Protein AF-A0A1T4RGY2-F1 (afdb_monomer)

Radius of gyration: 23.4 Å; Cα contacts (8 Å, |Δi|>4): 100; chains: 1; bounding box: 63×34×67 Å

Sequence (170 aa):
MIHDFEYGVDSRYKNKKERESDSVALMQARLERMKAIPREQIIRAKLLQLKLKMEAYLKEPVYDNNNHFTDFLEMYIDAIYPQRSKFAEDINVTPVFLSQIINNHREPKEEFILKLMIHSEKMFKNVCEFHKKTWYQVYYQEKISDTMSSQEQWRPGIEKQVKISELSEM

Nearest PDB structures (foldseek):
  3u9m-assembly1_A  TM=2.391E-01  e=2.900E+00  Homo sapiens

Secondary structure (DSSP, 8-state):
-------S--TT-S-HHHHHHHHHHHHHHHHHHHHTS-HHHHHHHHHHHHHHHHHHHHHS---SSS-HHHHHHHHHHHHH-SSHHHHHHHTT--HHHHHHHHTTSSPPPHHHHHHHHHHHHHHHTTT----TTHHHHHHHHHHHHHHHHTHHHHHHHHHTT---STTTT-

Structure (mmCIF, N/CA/C/O backbone):
data_AF-A0A1T4RGY2-F1
#
_entry.id   AF-A0A1T4RGY2-F1
#
loop_
_atom_site.group_PDB
_atom_site.id
_atom_site.type_symbol
_atom_site.label_atom_id
_atom_site.label_alt_id
_atom_site.label_comp_id
_atom_site.label_asym_id
_atom_site.label_entity_id
_atom_site.label_seq_id
_atom_site.pdbx_PDB_ins_code
_atom_site.Cartn_x
_atom_site.Cartn_y
_atom_site.Cartn_z
_atom_site.occupancy
_atom_site.B_iso_or_equiv
_atom_site.auth_seq_id
_atom_site.auth_comp_id
_atom_site.auth_asym_id
_atom_site.auth_atom_id
_atom_site.pdbx_PDB_model_num
ATOM 1 N N . MET A 1 1 ? -14.200 -19.533 -24.508 1.00 32.09 1 MET A N 1
ATOM 2 C CA . MET A 1 1 ? -13.756 -19.023 -25.821 1.00 32.09 1 MET A CA 1
ATOM 3 C C . MET A 1 1 ? -12.764 -17.904 -25.529 1.00 32.09 1 MET A C 1
ATOM 5 O O . MET A 1 1 ? -13.181 -16.841 -25.091 1.00 32.09 1 MET A O 1
ATOM 9 N N . ILE A 1 2 ? -11.463 -18.197 -25.576 1.00 33.69 2 ILE A N 1
ATOM 10 C CA . ILE A 1 2 ? -10.404 -17.248 -25.197 1.00 33.69 2 ILE A CA 1
ATOM 11 C C . ILE A 1 2 ? -10.302 -16.232 -26.338 1.00 33.69 2 ILE A C 1
ATOM 13 O O . ILE A 1 2 ? -9.976 -16.612 -27.458 1.00 33.69 2 ILE A O 1
ATOM 17 N N . HIS A 1 3 ? -10.681 -14.978 -26.083 1.00 35.50 3 HIS A N 1
ATOM 18 C CA . HIS A 1 3 ? -10.463 -13.888 -27.031 1.00 35.50 3 HIS A CA 1
ATOM 19 C C . HIS A 1 3 ? -8.959 -13.639 -27.125 1.00 35.50 3 HIS A C 1
ATOM 21 O O . 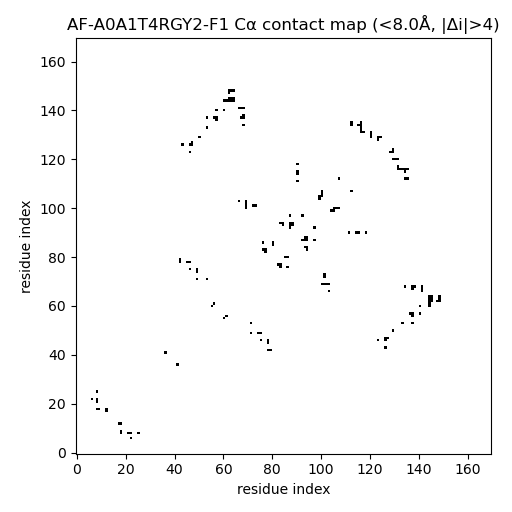HIS A 1 3 ? -8.330 -13.169 -26.178 1.00 35.50 3 HIS A O 1
ATOM 27 N N . ASP A 1 4 ? -8.406 -14.016 -28.270 1.00 42.19 4 ASP A N 1
ATOM 28 C CA . ASP A 1 4 ? -7.030 -13.791 -28.680 1.00 42.19 4 ASP A CA 1
ATOM 29 C C . ASP A 1 4 ? -6.858 -12.277 -28.908 1.00 42.19 4 ASP A C 1
ATOM 31 O O . ASP A 1 4 ? -7.148 -11.750 -29.983 1.00 42.19 4 ASP A O 1
ATOM 35 N N . PHE A 1 5 ? -6.503 -11.533 -27.854 1.00 44.56 5 PHE A N 1
ATOM 36 C CA . PHE A 1 5 ? -6.128 -10.124 -27.973 1.00 44.56 5 PHE A CA 1
ATOM 37 C C . PHE A 1 5 ? -4.787 -10.055 -28.703 1.00 44.56 5 PHE A C 1
ATOM 39 O O . PHE A 1 5 ? -3.712 -10.101 -28.110 1.00 44.56 5 PHE A O 1
ATOM 46 N N . GLU A 1 6 ? -4.871 -9.996 -30.025 1.00 52.88 6 GLU A N 1
ATOM 47 C CA . GLU A 1 6 ? -3.728 -9.930 -30.912 1.00 52.88 6 GLU A CA 1
ATOM 48 C C . GLU A 1 6 ? -2.885 -8.683 -30.613 1.00 52.88 6 GLU A C 1
ATOM 50 O O . GLU A 1 6 ? -3.373 -7.553 -30.612 1.00 52.88 6 GLU A O 1
ATOM 55 N N . TYR A 1 7 ? -1.606 -8.906 -30.317 1.00 61.88 7 TYR A N 1
ATOM 56 C CA . TYR A 1 7 ? -0.660 -7.971 -29.710 1.00 61.88 7 TYR A CA 1
ATOM 57 C C . TYR A 1 7 ? -0.249 -6.772 -30.594 1.00 61.88 7 TYR A C 1
ATOM 59 O O . TYR A 1 7 ? 0.941 -6.512 -30.766 1.00 61.88 7 TYR A O 1
ATOM 67 N N . GLY A 1 8 ? -1.186 -5.976 -31.109 1.00 60.91 8 GLY A N 1
ATOM 68 C CA . GLY A 1 8 ? -0.882 -4.734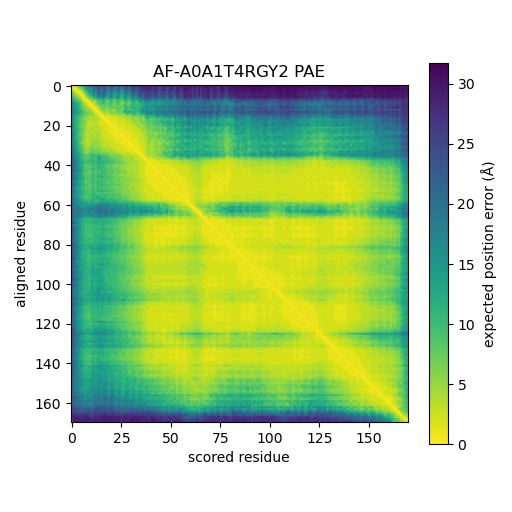 -31.834 1.00 60.91 8 GLY A CA 1
ATOM 69 C C . GLY A 1 8 ? -0.129 -4.938 -33.156 1.00 60.91 8 GLY A C 1
ATOM 70 O O . GLY A 1 8 ? 0.622 -4.057 -33.566 1.00 60.91 8 GLY A O 1
ATOM 71 N N . VAL A 1 9 ? -0.304 -6.105 -33.780 1.00 68.94 9 VAL A N 1
ATOM 72 C CA . VAL A 1 9 ? 0.072 -6.397 -35.173 1.00 68.94 9 VAL A CA 1
ATOM 73 C C . VAL A 1 9 ? -1.051 -5.942 -36.116 1.00 68.94 9 VAL A C 1
ATOM 75 O O . VAL A 1 9 ? -2.215 -5.911 -35.718 1.00 68.94 9 VAL A O 1
ATOM 78 N N . ASP A 1 10 ? -0.714 -5.553 -37.349 1.00 72.25 10 ASP A N 1
ATOM 79 C CA . ASP A 1 10 ? -1.691 -5.088 -38.345 1.00 72.25 10 ASP A CA 1
ATOM 80 C C . ASP A 1 10 ? -2.715 -6.190 -38.674 1.00 72.25 10 ASP A C 1
ATOM 82 O O . ASP A 1 10 ? -2.368 -7.263 -39.155 1.00 72.25 10 ASP A O 1
ATOM 86 N N . SER A 1 11 ? -4.006 -5.938 -38.463 1.00 70.00 11 SER A N 1
ATOM 87 C CA . SER A 1 11 ? -5.059 -6.930 -38.731 1.00 70.00 11 SER A CA 1
ATOM 88 C C . SER A 1 11 ? -5.224 -7.270 -40.218 1.00 70.00 11 SER A C 1
ATOM 90 O O . SER A 1 11 ? -5.959 -8.195 -40.565 1.00 70.00 11 SER A O 1
ATOM 92 N N . ARG A 1 12 ? -4.549 -6.540 -41.115 1.00 77.31 12 ARG A N 1
ATOM 93 C CA . ARG A 1 12 ? -4.660 -6.688 -42.572 1.00 77.31 12 ARG A CA 1
ATOM 94 C C . ARG A 1 12 ? -3.704 -7.720 -43.178 1.00 77.31 12 ARG A C 1
ATOM 96 O O . ARG A 1 12 ? -3.705 -7.864 -44.404 1.00 77.31 12 ARG A O 1
ATOM 103 N N . TYR A 1 13 ? -2.904 -8.444 -42.388 1.00 73.25 13 TYR A N 1
ATOM 104 C CA . TYR A 1 13 ? -2.040 -9.493 -42.944 1.00 73.25 13 TYR A CA 1
ATOM 105 C C . TYR A 1 13 ? -2.862 -10.561 -43.671 1.00 73.25 13 TYR A C 1
ATOM 107 O O . TYR A 1 13 ? -3.754 -11.192 -43.107 1.00 73.25 13 TYR A O 1
ATOM 115 N N . LYS A 1 14 ? -2.507 -10.808 -44.934 1.00 72.44 14 LYS A N 1
ATOM 116 C CA . LYS A 1 14 ? -3.102 -11.881 -45.746 1.00 72.44 14 LYS A CA 1
ATOM 117 C C . LYS A 1 14 ? -2.442 -13.240 -45.490 1.00 72.44 14 LYS A C 1
ATOM 119 O O . LYS A 1 14 ? -3.030 -14.268 -45.808 1.00 72.44 14 LYS A O 1
ATOM 124 N N . ASN A 1 15 ? -1.228 -13.251 -44.931 1.00 81.88 15 ASN A N 1
ATOM 125 C CA . ASN A 1 15 ? -0.435 -14.450 -44.681 1.00 81.88 15 ASN A CA 1
ATOM 126 C C . ASN A 1 15 ? -0.106 -14.600 -43.188 1.00 81.88 15 ASN A C 1
ATOM 128 O O . ASN A 1 15 ? 0.491 -13.716 -42.575 1.00 81.88 15 ASN A O 1
ATOM 132 N N . LYS A 1 16 ? -0.428 -15.768 -42.625 1.00 80.31 16 LYS A N 1
ATOM 133 C CA . LYS A 1 16 ? -0.155 -16.118 -41.226 1.00 80.31 16 LYS A CA 1
ATOM 134 C C . LYS A 1 16 ? 1.338 -16.053 -40.872 1.00 80.31 16 LYS A C 1
ATOM 136 O O . LYS A 1 16 ? 1.681 -15.596 -39.790 1.00 80.31 16 LYS A O 1
ATOM 141 N N . LYS A 1 17 ? 2.225 -16.445 -41.791 1.00 82.81 17 LYS A N 1
ATOM 142 C CA . LYS A 1 17 ? 3.679 -16.472 -41.552 1.00 82.81 17 LYS A CA 1
ATOM 143 C C . LYS A 1 17 ? 4.282 -15.069 -41.399 1.00 82.81 17 LYS A C 1
ATOM 145 O O . LYS A 1 17 ? 5.210 -14.875 -40.622 1.00 82.81 17 LYS A O 1
ATOM 150 N N . GLU A 1 18 ? 3.749 -14.102 -42.139 1.00 80.12 18 GLU A N 1
ATOM 151 C CA . GLU A 1 18 ? 4.163 -12.696 -42.076 1.00 80.12 18 GLU A CA 1
ATOM 152 C C . GLU A 1 18 ? 3.718 -12.064 -40.751 1.00 80.12 18 GLU A C 1
ATOM 154 O O . GLU A 1 18 ? 4.535 -11.502 -40.028 1.00 80.12 18 GLU A O 1
ATOM 159 N N . ARG A 1 19 ? 2.458 -12.300 -40.362 1.00 81.25 19 ARG A N 1
ATOM 160 C CA . ARG A 1 19 ? 1.907 -11.912 -39.055 1.00 81.25 19 ARG A CA 1
ATOM 161 C C . ARG A 1 19 ? 2.718 -12.475 -37.882 1.00 81.25 19 ARG A C 1
ATOM 163 O O . ARG A 1 19 ? 3.005 -11.754 -36.931 1.00 81.25 19 ARG A O 1
ATOM 170 N N . GLU A 1 20 ? 3.090 -13.755 -37.935 1.00 83.50 20 GLU A N 1
ATOM 171 C CA . GLU A 1 20 ? 3.915 -14.395 -36.903 1.00 83.50 20 GLU A CA 1
ATOM 172 C C . GLU A 1 20 ? 5.313 -13.767 -36.828 1.00 83.50 20 GLU A C 1
ATOM 174 O O . GLU A 1 20 ? 5.753 -13.393 -35.740 1.00 83.50 20 GLU A O 1
ATOM 179 N N . SER A 1 21 ? 5.982 -13.565 -37.966 1.00 84.31 21 SER A N 1
ATOM 180 C CA . SER A 1 21 ? 7.284 -12.886 -38.021 1.00 84.31 21 SER A CA 1
ATOM 181 C C . SER A 1 21 ? 7.230 -11.475 -37.423 1.00 84.31 21 SER A C 1
ATOM 183 O O . SER A 1 21 ? 8.074 -11.120 -36.598 1.00 84.31 21 SER A O 1
ATOM 185 N N . ASP A 1 22 ? 6.210 -10.692 -37.771 1.00 82.88 22 ASP A N 1
ATOM 186 C CA . ASP A 1 22 ? 6.064 -9.322 -37.277 1.00 82.88 22 ASP A CA 1
ATOM 187 C C . ASP A 1 22 ? 5.693 -9.282 -35.793 1.00 82.88 22 ASP A C 1
ATOM 189 O O . ASP A 1 22 ? 6.198 -8.438 -35.052 1.00 82.88 22 ASP A O 1
ATOM 193 N N . SER A 1 23 ? 4.898 -10.241 -35.307 1.00 82.62 23 SER A N 1
ATOM 194 C CA . SER A 1 23 ? 4.629 -10.382 -33.871 1.00 82.62 23 SER A CA 1
ATOM 195 C C . SER A 1 23 ? 5.902 -10.667 -33.066 1.00 82.62 23 SER A C 1
ATOM 197 O O . SER A 1 23 ? 6.116 -10.051 -32.019 1.00 82.62 23 SER A O 1
ATOM 199 N N . VAL A 1 24 ? 6.786 -11.532 -33.581 1.00 86.19 24 VAL A N 1
ATOM 200 C CA . VAL A 1 24 ? 8.083 -11.836 -32.962 1.00 86.19 24 VAL A CA 1
ATOM 201 C C . VAL A 1 24 ? 8.973 -10.596 -32.982 1.00 86.19 24 VAL A C 1
ATOM 203 O O . VAL A 1 24 ? 9.529 -10.233 -31.945 1.00 86.19 24 VAL A O 1
ATOM 206 N N . ALA A 1 25 ? 9.055 -9.895 -34.116 1.00 86.81 25 ALA A N 1
ATOM 207 C CA . ALA A 1 25 ? 9.844 -8.672 -34.243 1.00 86.81 25 ALA A CA 1
ATOM 208 C C . ALA A 1 25 ? 9.353 -7.563 -33.293 1.00 86.81 25 ALA A C 1
ATOM 210 O O . ALA A 1 25 ? 10.159 -6.918 -32.618 1.00 86.81 25 ALA A O 1
ATOM 211 N N . LEU A 1 26 ? 8.035 -7.375 -33.169 1.00 85.94 26 LEU A N 1
ATOM 212 C CA . LEU A 1 26 ? 7.437 -6.435 -32.219 1.00 85.94 26 LEU A CA 1
ATOM 213 C C . LEU A 1 26 ? 7.722 -6.826 -30.769 1.00 85.94 26 LEU A C 1
ATOM 215 O O . LEU A 1 26 ? 8.085 -5.962 -29.968 1.00 85.94 26 LEU A O 1
ATOM 219 N N . MET A 1 27 ? 7.582 -8.106 -30.417 1.00 85.88 27 MET A N 1
ATOM 220 C CA . MET A 1 27 ? 7.900 -8.604 -29.077 1.00 85.88 27 MET A CA 1
ATOM 221 C C . MET A 1 27 ? 9.376 -8.368 -28.745 1.00 85.88 27 MET A C 1
ATOM 223 O O . MET A 1 27 ? 9.694 -7.853 -27.675 1.00 85.88 27 MET A O 1
ATOM 227 N N . GLN A 1 28 ? 10.277 -8.663 -29.680 1.00 87.31 28 GLN A N 1
ATOM 228 C CA . GLN A 1 28 ? 11.709 -8.454 -29.507 1.00 87.31 28 GLN A CA 1
ATOM 229 C C . GLN A 1 28 ? 12.044 -6.964 -29.359 1.00 87.31 28 GLN A C 1
ATOM 231 O O . GLN A 1 28 ? 12.744 -6.581 -28.423 1.00 87.31 28 GLN A O 1
ATOM 236 N N . ALA A 1 29 ? 11.450 -6.093 -30.180 1.00 86.56 29 ALA A N 1
ATOM 237 C CA . ALA A 1 29 ? 11.599 -4.644 -30.051 1.00 86.56 29 ALA A CA 1
ATOM 238 C C . ALA A 1 29 ? 11.035 -4.091 -28.727 1.00 86.56 29 ALA A C 1
ATOM 240 O O . ALA A 1 29 ? 11.541 -3.089 -28.212 1.00 86.56 29 ALA A O 1
ATOM 241 N N . ARG A 1 30 ? 9.990 -4.713 -28.161 1.00 84.06 30 ARG A N 1
ATOM 242 C CA . ARG A 1 30 ? 9.470 -4.384 -26.822 1.00 84.06 30 ARG A CA 1
ATOM 243 C C . ARG A 1 30 ? 10.436 -4.829 -25.728 1.00 84.06 30 ARG A C 1
ATOM 245 O O . ARG A 1 30 ? 10.705 -4.040 -24.828 1.00 84.06 30 ARG A O 1
ATOM 252 N N . LEU A 1 31 ? 10.987 -6.040 -25.820 1.00 85.19 31 LEU A N 1
ATOM 253 C CA . LEU A 1 31 ? 11.964 -6.562 -24.859 1.00 85.19 31 LEU A CA 1
ATOM 254 C C . LEU A 1 31 ? 13.229 -5.700 -24.814 1.00 85.19 31 LEU A C 1
ATOM 256 O O . LEU A 1 31 ? 13.670 -5.329 -23.729 1.00 85.19 31 LEU A O 1
ATOM 260 N N . GLU A 1 32 ? 13.775 -5.326 -25.972 1.00 87.81 32 GLU A N 1
ATOM 261 C CA . GLU A 1 32 ? 14.947 -4.445 -26.040 1.00 87.81 32 GLU A CA 1
ATOM 262 C C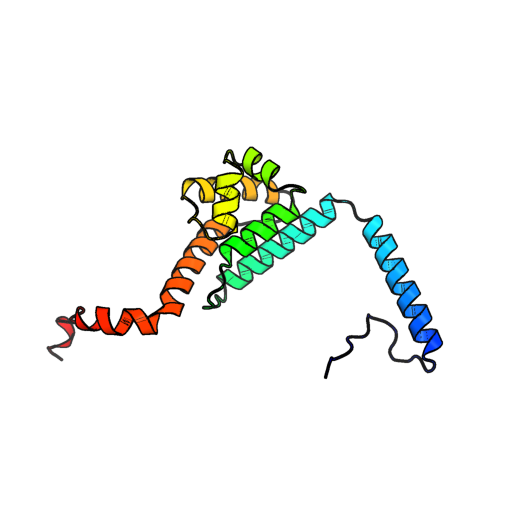 . GLU A 1 32 ? 14.652 -3.060 -25.457 1.00 87.81 32 GLU A C 1
ATOM 264 O O . GLU A 1 32 ? 15.444 -2.530 -24.676 1.00 87.81 32 GLU A O 1
ATOM 269 N N . ARG A 1 33 ? 13.461 -2.506 -25.727 1.00 83.38 33 ARG A N 1
ATOM 270 C CA . ARG A 1 33 ? 13.019 -1.268 -25.073 1.00 83.38 33 ARG A CA 1
ATOM 271 C C . ARG A 1 33 ? 12.919 -1.422 -23.561 1.00 83.38 33 ARG A C 1
ATOM 273 O O . ARG A 1 33 ? 13.429 -0.560 -22.861 1.00 83.38 33 ARG A O 1
ATOM 280 N N . MET A 1 34 ? 12.314 -2.501 -23.059 1.00 79.06 34 MET A N 1
ATOM 281 C CA . MET A 1 34 ? 12.167 -2.754 -21.619 1.00 79.06 34 MET A CA 1
ATOM 282 C C . MET A 1 34 ? 13.517 -2.876 -20.906 1.00 79.06 34 MET A C 1
ATOM 284 O O . MET A 1 34 ? 13.664 -2.335 -19.813 1.00 79.06 34 MET A O 1
ATOM 288 N N . LYS A 1 35 ? 14.509 -3.527 -21.528 1.00 81.88 35 LYS A N 1
ATOM 289 C CA . LYS A 1 35 ? 15.880 -3.618 -20.992 1.00 81.88 35 LYS A CA 1
ATOM 290 C C . LYS A 1 35 ? 16.555 -2.250 -20.866 1.00 81.88 35 LYS A C 1
ATOM 292 O O . LYS A 1 35 ? 17.380 -2.064 -19.978 1.00 81.88 35 LYS A O 1
ATOM 297 N N . ALA A 1 36 ? 16.204 -1.304 -21.736 1.00 84.00 36 ALA A N 1
ATOM 298 C CA . ALA A 1 36 ? 16.768 0.042 -21.748 1.00 84.00 36 ALA A CA 1
ATOM 299 C C . ALA A 1 36 ? 16.069 1.024 -20.785 1.00 84.00 36 ALA A C 1
ATOM 301 O O . ALA A 1 36 ? 16.532 2.156 -20.644 1.00 84.00 36 ALA A O 1
ATOM 302 N N . ILE A 1 37 ? 14.967 0.635 -20.123 1.00 86.50 37 ILE A N 1
ATOM 303 C CA . ILE A 1 37 ? 14.243 1.531 -19.208 1.00 86.50 37 ILE A CA 1
ATOM 304 C C . ILE A 1 37 ? 15.007 1.645 -17.879 1.00 86.50 37 ILE A C 1
ATOM 306 O O . ILE A 1 37 ? 15.214 0.638 -17.198 1.00 86.50 37 ILE A O 1
ATOM 310 N N . PRO A 1 38 ? 15.366 2.864 -17.437 1.00 90.88 38 PRO A N 1
ATOM 311 C CA . PRO A 1 38 ? 15.975 3.069 -16.131 1.00 90.88 38 PRO A CA 1
ATOM 312 C C . PRO A 1 38 ? 15.047 2.616 -15.002 1.00 90.88 38 PRO A C 1
ATOM 314 O O . PRO A 1 38 ? 13.852 2.925 -15.003 1.00 90.88 38 PRO A O 1
ATOM 317 N N . ARG A 1 39 ? 15.609 1.962 -13.980 1.00 89.88 39 ARG A N 1
ATOM 318 C CA . ARG A 1 39 ? 14.858 1.487 -12.805 1.00 89.88 39 ARG A CA 1
ATOM 319 C C . ARG A 1 39 ? 13.992 2.583 -12.177 1.00 89.88 39 ARG A C 1
ATOM 321 O O . ARG A 1 39 ? 12.859 2.313 -11.799 1.00 89.88 39 ARG A O 1
ATOM 328 N N . GLU A 1 40 ? 14.487 3.815 -12.103 1.00 90.88 40 GLU A N 1
ATOM 329 C CA . GLU A 1 40 ? 13.734 4.949 -11.552 1.00 90.88 40 GLU A CA 1
ATOM 330 C C . GLU A 1 40 ? 12.439 5.240 -12.316 1.00 90.88 40 GLU A C 1
ATOM 332 O O . GLU A 1 40 ? 11.417 5.532 -11.698 1.00 90.88 40 GLU A O 1
ATOM 337 N N . GLN A 1 41 ? 12.445 5.116 -13.647 1.00 92.12 41 GLN A N 1
ATOM 338 C CA . GLN A 1 41 ? 11.233 5.300 -14.448 1.00 92.12 41 GLN A CA 1
ATOM 339 C C . GLN A 1 41 ? 10.215 4.192 -14.169 1.00 92.12 41 GLN A C 1
ATOM 341 O O . GLN A 1 41 ? 9.023 4.470 -14.050 1.00 92.12 41 GLN A O 1
ATOM 346 N N . ILE A 1 42 ? 10.686 2.954 -13.986 1.00 92.44 42 ILE A N 1
ATOM 347 C CA . ILE A 1 42 ? 9.834 1.819 -13.607 1.00 92.44 42 ILE A CA 1
ATOM 348 C C . ILE A 1 42 ? 9.198 2.070 -12.235 1.00 92.44 42 ILE A C 1
ATOM 350 O O . ILE A 1 42 ? 7.988 1.909 -12.088 1.00 92.44 42 ILE A O 1
ATOM 354 N N . ILE A 1 43 ? 9.987 2.503 -11.245 1.00 94.44 43 ILE A N 1
ATOM 355 C CA . ILE A 1 43 ? 9.489 2.831 -9.901 1.00 94.44 43 ILE A CA 1
ATOM 356 C C . ILE A 1 43 ? 8.428 3.934 -9.988 1.00 94.44 43 ILE A C 1
ATOM 358 O O . ILE A 1 43 ? 7.335 3.769 -9.451 1.00 94.44 43 ILE A O 1
ATOM 362 N N . ARG A 1 44 ? 8.705 5.028 -10.711 1.00 95.12 44 ARG A N 1
ATOM 363 C CA . ARG A 1 44 ? 7.757 6.140 -10.899 1.00 95.12 44 ARG A CA 1
ATOM 364 C C . ARG A 1 44 ? 6.436 5.677 -11.507 1.00 95.12 44 ARG A C 1
ATOM 366 O O . ARG A 1 44 ? 5.379 6.021 -10.987 1.00 95.12 44 ARG A O 1
ATOM 373 N N . ALA A 1 45 ? 6.494 4.876 -12.570 1.00 94.62 45 ALA A N 1
ATOM 374 C CA . ALA A 1 45 ? 5.302 4.351 -13.226 1.00 94.62 45 ALA A CA 1
ATOM 375 C C . ALA A 1 45 ? 4.481 3.451 -12.289 1.00 94.62 45 ALA A C 1
ATOM 377 O O . ALA A 1 45 ? 3.264 3.607 -12.202 1.00 94.62 45 ALA A O 1
ATOM 378 N N . LYS A 1 46 ? 5.141 2.556 -11.540 1.00 95.94 46 LYS A N 1
ATOM 379 C CA . LYS A 1 46 ? 4.476 1.686 -10.558 1.00 95.94 46 LYS A CA 1
ATOM 380 C C . LYS A 1 46 ? 3.834 2.476 -9.417 1.00 95.94 46 LYS A C 1
ATOM 382 O O . LYS A 1 46 ? 2.709 2.177 -9.034 1.00 95.94 46 LYS A O 1
ATOM 387 N N . LEU A 1 47 ? 4.513 3.498 -8.897 1.00 96.69 47 LEU A N 1
ATOM 388 C CA . LEU A 1 47 ? 3.971 4.357 -7.841 1.00 96.69 47 LEU A CA 1
ATOM 389 C C . LEU A 1 47 ? 2.774 5.179 -8.332 1.00 96.69 47 LEU A C 1
ATOM 391 O O . LEU A 1 47 ? 1.772 5.278 -7.626 1.00 96.69 47 LEU A O 1
ATOM 395 N N . LEU A 1 48 ? 2.830 5.709 -9.556 1.00 96.69 48 LEU A N 1
ATOM 396 C CA . LEU A 1 48 ? 1.688 6.393 -10.163 1.00 96.69 48 LEU A CA 1
ATOM 397 C C . LEU A 1 48 ? 0.501 5.438 -10.355 1.00 96.69 48 LEU A C 1
ATOM 399 O O . LEU A 1 48 ? -0.629 5.787 -10.022 1.00 96.69 48 LEU A O 1
ATOM 403 N N . GLN A 1 49 ? 0.758 4.219 -10.837 1.00 96.81 49 GLN A N 1
ATOM 404 C CA . GLN A 1 49 ? -0.266 3.184 -10.963 1.00 96.81 49 GLN A CA 1
ATOM 405 C C . GLN A 1 49 ? -0.896 2.852 -9.606 1.00 96.81 49 GLN A C 1
ATOM 407 O O . GLN A 1 49 ? -2.119 2.769 -9.511 1.00 96.81 49 GLN A O 1
ATOM 412 N N . LEU A 1 50 ? -0.080 2.681 -8.563 1.00 97.44 50 LEU A N 1
ATOM 413 C CA . LEU A 1 50 ? -0.556 2.437 -7.205 1.00 97.44 50 LEU A CA 1
ATOM 414 C C . LEU A 1 50 ? -1.478 3.565 -6.737 1.00 97.44 50 LEU A C 1
ATOM 416 O O . LEU A 1 50 ? -2.591 3.286 -6.302 1.00 97.44 50 LEU A O 1
ATOM 420 N N . LYS A 1 51 ? -1.046 4.825 -6.875 1.00 96.56 51 LYS A N 1
ATOM 421 C CA . LYS A 1 51 ? -1.856 5.990 -6.502 1.00 96.56 51 LYS A CA 1
ATOM 422 C C . LYS A 1 51 ? -3.227 5.948 -7.181 1.00 96.56 51 LYS A C 1
ATOM 424 O O . LYS A 1 51 ? -4.238 6.046 -6.496 1.00 96.56 51 LYS A O 1
ATOM 429 N N . LEU A 1 52 ? -3.259 5.761 -8.502 1.00 96.44 52 LEU A N 1
ATOM 430 C CA . LEU A 1 52 ? -4.509 5.734 -9.268 1.00 96.44 52 LEU A CA 1
ATOM 431 C C . LEU A 1 52 ? -5.438 4.598 -8.821 1.00 96.44 52 LEU A C 1
ATOM 433 O O . LEU A 1 52 ? -6.648 4.794 -8.733 1.00 96.44 52 LEU A O 1
ATOM 437 N N . LYS A 1 53 ? -4.886 3.421 -8.500 1.00 95.81 53 LYS A N 1
ATOM 438 C CA . LYS A 1 53 ? -5.675 2.305 -7.963 1.00 95.81 53 LYS A CA 1
ATOM 439 C C . LYS A 1 53 ? -6.255 2.621 -6.582 1.00 95.81 53 LYS A C 1
ATOM 441 O O . LYS A 1 53 ? -7.428 2.347 -6.354 1.00 95.81 53 LYS A O 1
ATOM 446 N N . MET A 1 54 ? -5.462 3.217 -5.687 1.00 96.38 54 MET A N 1
ATOM 447 C CA . MET A 1 54 ? -5.937 3.631 -4.362 1.00 96.38 54 MET A CA 1
ATOM 448 C C . MET A 1 54 ? -7.035 4.697 -4.478 1.00 96.38 54 MET A C 1
ATOM 450 O O . MET A 1 54 ? -8.041 4.614 -3.786 1.00 96.38 54 MET A O 1
ATOM 454 N N . GLU A 1 55 ? -6.879 5.679 -5.370 1.00 95.56 55 GLU A N 1
ATOM 455 C CA . GLU A 1 55 ? -7.893 6.714 -5.613 1.00 95.56 55 GLU A CA 1
ATOM 456 C C . GLU A 1 55 ? -9.192 6.131 -6.177 1.00 95.56 55 GLU A C 1
ATOM 458 O O . GLU A 1 55 ? -10.273 6.508 -5.727 1.00 95.56 55 GLU A O 1
ATOM 463 N N . ALA A 1 56 ? -9.098 5.187 -7.119 1.00 95.06 56 ALA A N 1
ATOM 464 C CA . ALA A 1 56 ? -10.263 4.491 -7.656 1.00 95.06 56 ALA A CA 1
ATOM 465 C C . ALA A 1 56 ? -11.004 3.704 -6.564 1.00 95.06 56 ALA A C 1
ATOM 467 O O . ALA A 1 56 ? -12.215 3.858 -6.425 1.00 95.06 56 ALA A O 1
ATOM 468 N N . TYR A 1 57 ? -10.270 2.944 -5.746 1.00 94.06 57 TYR A N 1
ATOM 469 C CA . TYR A 1 57 ? -10.831 2.196 -4.619 1.00 94.06 57 TYR A CA 1
ATOM 470 C C . TYR A 1 57 ? -11.512 3.108 -3.590 1.00 94.06 57 TYR A C 1
ATOM 472 O O . TYR A 1 57 ? -12.610 2.818 -3.132 1.00 94.06 57 TYR A O 1
ATOM 480 N N . LEU A 1 58 ? -10.898 4.245 -3.250 1.00 93.94 58 LEU A N 1
ATOM 481 C CA . LEU A 1 58 ? -11.485 5.196 -2.302 1.00 93.94 58 LEU A CA 1
ATOM 482 C C . LEU A 1 58 ? -12.728 5.908 -2.848 1.00 93.94 58 LEU A C 1
ATOM 484 O O . LEU A 1 58 ? -13.579 6.328 -2.066 1.00 93.94 58 LEU A O 1
ATOM 488 N N . LYS A 1 59 ? -12.819 6.092 -4.168 1.00 93.88 59 LYS A N 1
ATOM 489 C CA . LYS A 1 59 ? -13.964 6.739 -4.814 1.00 93.88 59 LYS A CA 1
ATOM 490 C C . LYS A 1 59 ? -15.158 5.793 -4.924 1.00 93.88 59 LYS A C 1
ATOM 492 O O . LYS A 1 59 ? -16.286 6.207 -4.674 1.00 93.88 59 LYS A O 1
ATOM 497 N N . GLU A 1 60 ? -14.904 4.552 -5.321 1.00 90.19 60 GLU A N 1
ATOM 498 C CA . GLU A 1 60 ? -15.918 3.522 -5.548 1.00 90.19 60 GLU A CA 1
ATOM 499 C C . GLU A 1 60 ? -15.477 2.230 -4.840 1.00 90.19 60 GLU A C 1
ATOM 501 O O . GLU A 1 60 ? -14.928 1.328 -5.480 1.00 90.19 60 GLU A O 1
ATOM 506 N N . PRO A 1 61 ? -15.672 2.142 -3.509 1.00 81.44 61 PRO A N 1
ATOM 507 C CA . PRO A 1 61 ? -15.251 0.980 -2.742 1.00 81.44 61 PRO A CA 1
ATOM 508 C C . PRO A 1 61 ? -16.032 -0.264 -3.154 1.00 81.44 61 PRO A C 1
ATOM 510 O O . PRO A 1 61 ? -17.257 -0.229 -3.292 1.00 81.44 61 PRO A O 1
ATOM 513 N N . VAL A 1 62 ? -15.321 -1.377 -3.306 1.00 79.00 62 VAL A N 1
ATOM 514 C CA . VAL A 1 62 ? -15.925 -2.686 -3.551 1.00 79.00 62 VAL A CA 1
ATOM 515 C C . VAL A 1 62 ? -16.007 -3.424 -2.221 1.00 79.00 62 VAL A C 1
ATOM 517 O O . VAL A 1 62 ? -14.995 -3.618 -1.557 1.00 79.00 62 VAL A O 1
ATOM 520 N N . TYR A 1 63 ? -17.214 -3.838 -1.838 1.00 75.44 63 TYR A N 1
ATOM 521 C CA . TYR A 1 63 ? -17.446 -4.671 -0.657 1.00 75.44 63 TYR A CA 1
ATOM 522 C C . TYR A 1 63 ? -17.209 -6.144 -1.003 1.00 75.44 63 TYR A C 1
ATOM 524 O O . TYR A 1 63 ? -18.153 -6.925 -1.127 1.00 75.44 63 TYR A O 1
ATOM 532 N N . ASP A 1 64 ? -15.949 -6.501 -1.238 1.00 76.06 64 ASP A N 1
ATOM 533 C CA . ASP A 1 64 ? -15.517 -7.891 -1.369 1.00 76.06 64 ASP A CA 1
ATOM 534 C C . ASP A 1 64 ? -14.777 -8.357 -0.099 1.00 76.06 64 ASP A C 1
ATOM 536 O O . ASP A 1 64 ? -14.622 -7.604 0.858 1.00 76.06 64 ASP A O 1
ATOM 540 N N . ASN A 1 65 ? -14.390 -9.634 -0.058 1.00 71.19 65 ASN A N 1
ATOM 541 C CA . ASN A 1 65 ? -13.633 -10.215 1.060 1.00 71.19 65 ASN A CA 1
ATOM 542 C C . ASN A 1 65 ? -12.108 -10.100 0.854 1.00 71.19 65 ASN A C 1
ATOM 544 O O . ASN A 1 65 ? -11.354 -10.865 1.459 1.00 71.19 65 ASN A O 1
ATOM 548 N N . ASN A 1 66 ? -11.649 -9.241 -0.063 1.00 81.12 66 ASN A N 1
ATOM 549 C CA . ASN A 1 66 ? -10.227 -9.093 -0.356 1.00 81.12 66 ASN A CA 1
ATOM 550 C C . ASN A 1 66 ? -9.639 -7.976 0.498 1.00 81.12 66 ASN A C 1
ATOM 552 O O . ASN A 1 66 ? -10.232 -6.911 0.599 1.00 81.12 66 ASN A O 1
ATOM 556 N N . ASN A 1 67 ? -8.431 -8.187 1.027 1.00 85.81 67 ASN A N 1
ATOM 557 C CA . ASN A 1 67 ? -7.750 -7.156 1.798 1.00 85.81 67 ASN A CA 1
ATOM 558 C C . ASN A 1 67 ? -6.994 -6.183 0.885 1.00 85.81 67 ASN A C 1
ATOM 560 O O . ASN A 1 67 ? -5.792 -6.333 0.622 1.00 85.81 67 ASN A O 1
ATOM 564 N N . HIS A 1 68 ? -7.704 -5.146 0.434 1.00 92.25 68 HIS A N 1
ATOM 565 C CA . HIS A 1 68 ? -7.155 -4.144 -0.484 1.00 92.25 68 HIS A CA 1
ATOM 566 C C . HIS A 1 68 ? -6.002 -3.371 0.150 1.00 92.25 68 HIS A C 1
ATOM 568 O O . HIS A 1 68 ? -5.050 -2.995 -0.538 1.00 92.25 68 HIS A O 1
ATOM 574 N N . PHE A 1 69 ? -6.039 -3.150 1.468 1.00 95.19 69 PHE A N 1
ATOM 575 C CA . PHE A 1 69 ? -4.936 -2.500 2.172 1.00 95.19 69 PHE A CA 1
ATOM 576 C C . PHE A 1 69 ? -3.628 -3.287 2.019 1.00 95.19 69 PHE A C 1
ATOM 578 O O . PHE A 1 69 ? -2.603 -2.693 1.664 1.00 95.19 69 PHE A O 1
ATOM 585 N N . THR A 1 70 ? -3.645 -4.603 2.254 1.00 95.19 70 THR A N 1
ATOM 586 C CA . THR A 1 70 ? -2.444 -5.431 2.089 1.00 95.19 70 THR A CA 1
ATOM 587 C C . THR A 1 70 ? -2.002 -5.513 0.639 1.00 95.19 70 THR A C 1
ATOM 589 O O . THR A 1 70 ? -0.805 -5.401 0.386 1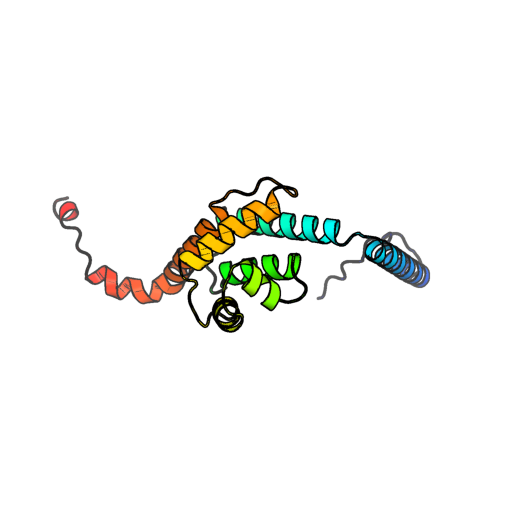.00 95.19 70 THR A O 1
ATOM 592 N N . ASP A 1 71 ? -2.933 -5.573 -0.312 1.00 95.50 71 ASP A N 1
ATOM 593 C CA . ASP A 1 71 ? -2.601 -5.589 -1.739 1.00 95.50 71 ASP A CA 1
ATOM 594 C C . ASP A 1 71 ? -1.882 -4.300 -2.163 1.00 95.50 71 ASP A C 1
ATOM 596 O O . ASP A 1 71 ? -0.859 -4.327 -2.858 1.00 95.50 71 ASP A O 1
ATOM 600 N N . PHE A 1 72 ? -2.372 -3.141 -1.709 1.00 97.38 72 PHE A N 1
ATOM 601 C CA . PHE A 1 72 ? -1.705 -1.857 -1.927 1.00 97.38 72 PHE A CA 1
ATOM 602 C C . PHE A 1 72 ? -0.344 -1.792 -1.243 1.00 97.38 72 PHE A C 1
ATOM 604 O O . PHE A 1 72 ? 0.609 -1.287 -1.843 1.00 97.38 72 PHE A O 1
ATOM 611 N N . LEU A 1 73 ? -0.228 -2.313 -0.021 1.00 97.88 73 LEU A N 1
ATOM 612 C CA . LEU A 1 73 ? 1.036 -2.367 0.707 1.00 97.88 73 LEU A CA 1
ATOM 613 C C . LEU A 1 73 ? 2.075 -3.220 -0.030 1.00 97.88 73 LEU A C 1
ATOM 615 O O . LEU A 1 73 ? 3.212 -2.780 -0.200 1.00 97.88 73 LEU A O 1
ATOM 619 N N . GLU A 1 74 ? 1.698 -4.401 -0.514 1.00 97.25 74 GLU A N 1
ATOM 620 C CA . GLU A 1 74 ? 2.581 -5.251 -1.314 1.00 97.25 74 GLU A CA 1
ATOM 621 C C . GLU A 1 74 ? 3.006 -4.553 -2.606 1.00 97.25 74 GLU A C 1
ATOM 623 O O . GLU A 1 74 ? 4.203 -4.446 -2.882 1.00 97.25 74 GLU A O 1
ATOM 628 N N . MET A 1 75 ? 2.050 -3.986 -3.353 1.00 97.44 75 MET A N 1
ATOM 629 C CA . MET A 1 75 ? 2.337 -3.225 -4.573 1.00 97.44 75 MET A CA 1
ATOM 630 C C . MET A 1 75 ? 3.306 -2.065 -4.317 1.00 97.44 75 MET A C 1
ATOM 632 O O . MET A 1 75 ? 4.195 -1.813 -5.131 1.00 97.44 75 MET A O 1
ATOM 636 N N . TYR A 1 76 ? 3.153 -1.363 -3.193 1.00 98.00 76 TYR A N 1
ATOM 637 C CA . TYR A 1 76 ? 4.041 -0.277 -2.789 1.00 98.00 76 TYR A CA 1
ATOM 638 C C . TYR A 1 76 ? 5.464 -0.767 -2.515 1.00 98.00 76 TYR A C 1
ATOM 640 O O . TYR A 1 76 ? 6.431 -0.218 -3.051 1.00 98.00 76 TYR A O 1
ATOM 648 N N . ILE A 1 77 ? 5.599 -1.812 -1.698 1.00 97.81 77 ILE A N 1
ATOM 649 C CA . ILE A 1 77 ? 6.904 -2.341 -1.299 1.00 97.81 77 ILE A CA 1
ATOM 650 C C . ILE A 1 77 ? 7.627 -2.922 -2.514 1.00 97.81 77 ILE A C 1
ATOM 652 O O . ILE A 1 77 ? 8.776 -2.559 -2.766 1.00 97.81 77 ILE A O 1
ATOM 656 N N . ASP A 1 78 ? 6.947 -3.748 -3.307 1.00 96.50 78 ASP A N 1
ATOM 657 C CA . ASP A 1 78 ? 7.523 -4.447 -4.460 1.00 96.50 78 ASP A CA 1
ATOM 658 C C . ASP A 1 78 ? 7.768 -3.502 -5.657 1.00 96.50 78 ASP A C 1
ATOM 660 O O . ASP A 1 78 ? 8.485 -3.831 -6.613 1.00 96.50 78 ASP A O 1
ATOM 664 N N . ALA A 1 79 ? 7.200 -2.290 -5.627 1.00 95.81 79 ALA A N 1
ATOM 665 C CA . ALA A 1 79 ? 7.572 -1.229 -6.553 1.00 95.81 79 ALA A CA 1
ATOM 666 C C . ALA A 1 79 ? 8.959 -0.659 -6.244 1.00 95.81 79 ALA A C 1
ATOM 668 O O . ALA A 1 79 ? 9.711 -0.388 -7.177 1.00 95.81 79 ALA A O 1
ATOM 669 N N . ILE A 1 80 ? 9.301 -0.484 -4.966 1.00 95.81 80 ILE A N 1
ATOM 670 C CA . ILE A 1 80 ? 10.489 0.263 -4.529 1.00 95.81 80 ILE A CA 1
ATOM 671 C C . ILE A 1 80 ? 11.652 -0.682 -4.207 1.00 95.81 80 ILE A C 1
ATOM 673 O O . ILE A 1 80 ? 12.794 -0.449 -4.627 1.00 95.81 80 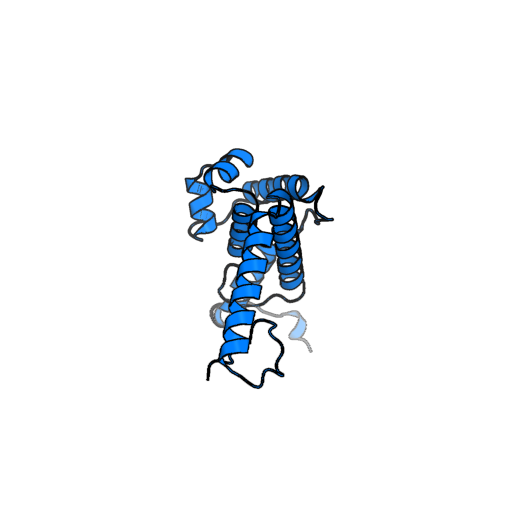ILE A O 1
ATOM 677 N N . TYR A 1 81 ? 11.372 -1.768 -3.489 1.00 96.19 81 TYR A N 1
ATOM 678 C CA . TYR A 1 81 ? 12.375 -2.633 -2.886 1.00 96.19 81 TYR A CA 1
ATOM 679 C C . TYR A 1 81 ? 12.481 -3.975 -3.606 1.00 96.19 81 TYR A C 1
ATOM 681 O O . TYR A 1 81 ? 11.473 -4.613 -3.887 1.00 96.19 81 TYR A O 1
ATOM 689 N N . PRO A 1 82 ? 13.708 -4.473 -3.836 1.00 92.25 82 PRO A N 1
ATOM 690 C CA . PRO A 1 82 ? 13.906 -5.842 -4.304 1.00 92.25 82 PRO A CA 1
ATOM 691 C C . PRO A 1 82 ? 13.662 -6.882 -3.197 1.00 92.25 82 PRO A C 1
ATOM 693 O O . PRO A 1 82 ? 13.502 -8.061 -3.487 1.00 92.25 82 PRO A O 1
ATOM 696 N N . GLN A 1 83 ? 13.702 -6.466 -1.926 1.00 95.12 83 GLN A N 1
ATOM 697 C CA . GLN A 1 83 ? 13.546 -7.329 -0.757 1.00 95.12 83 GLN A CA 1
ATOM 698 C C . GLN A 1 83 ? 12.730 -6.598 0.310 1.00 95.12 83 GLN A C 1
ATOM 700 O O . GLN A 1 83 ? 13.113 -5.510 0.742 1.00 95.12 83 GLN A O 1
ATOM 705 N N . ARG A 1 84 ? 11.643 -7.221 0.777 1.00 95.62 84 ARG A N 1
ATOM 706 C CA . ARG A 1 84 ? 10.725 -6.642 1.775 1.00 95.62 84 ARG A CA 1
ATOM 707 C C . ARG A 1 84 ? 11.392 -6.383 3.137 1.00 95.62 84 ARG A C 1
ATOM 709 O O . ARG A 1 84 ? 10.965 -5.495 3.866 1.00 95.62 84 ARG A O 1
ATOM 716 N N . SER A 1 85 ? 12.478 -7.091 3.462 1.00 96.25 85 SER A N 1
ATOM 717 C CA . SER A 1 85 ? 13.282 -6.844 4.671 1.00 96.25 85 SER A CA 1
ATOM 718 C C . SER A 1 85 ? 13.907 -5.447 4.705 1.00 96.25 85 SER A C 1
ATOM 720 O O . SER A 1 85 ? 13.966 -4.850 5.773 1.00 96.25 85 SER A O 1
ATOM 722 N N . LYS A 1 86 ? 14.309 -4.901 3.549 1.00 97.88 86 LYS A N 1
ATOM 723 C CA . LYS A 1 86 ? 14.865 -3.541 3.455 1.00 97.88 86 LYS A CA 1
ATOM 724 C C . LYS A 1 86 ? 13.815 -2.478 3.749 1.00 97.88 86 LYS A C 1
ATOM 726 O O . LYS A 1 86 ? 14.097 -1.509 4.435 1.00 97.88 86 LYS A O 1
ATOM 731 N N . PHE A 1 87 ? 12.586 -2.692 3.281 1.00 98.00 87 PHE A N 1
ATOM 732 C CA . PHE A 1 87 ? 11.476 -1.825 3.659 1.00 98.00 87 PHE A CA 1
ATOM 733 C C . PHE A 1 87 ? 11.232 -1.872 5.170 1.00 98.00 87 PHE A C 1
ATOM 735 O O . PHE A 1 87 ? 11.103 -0.825 5.792 1.00 98.00 87 PHE A O 1
ATOM 742 N N . ALA A 1 88 ? 11.211 -3.072 5.765 1.00 97.75 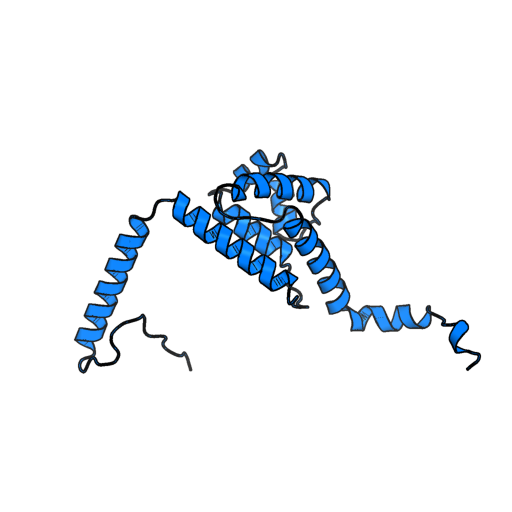88 ALA A N 1
ATOM 743 C CA . ALA A 1 88 ? 11.032 -3.223 7.208 1.00 97.75 88 ALA A CA 1
ATOM 744 C C . ALA A 1 88 ? 12.085 -2.429 8.005 1.00 97.75 88 ALA A C 1
ATOM 746 O O . ALA A 1 88 ? 11.736 -1.745 8.965 1.00 97.75 88 ALA A O 1
ATOM 747 N N . GLU A 1 89 ? 13.344 -2.470 7.565 1.00 97.81 89 GLU A N 1
ATOM 748 C CA . GLU A 1 89 ? 14.437 -1.672 8.127 1.00 97.81 89 GLU A CA 1
ATOM 749 C C . GLU A 1 89 ? 14.182 -0.161 7.986 1.00 97.81 89 GLU A C 1
ATOM 751 O O . GLU A 1 89 ? 14.204 0.551 8.991 1.00 97.81 89 GLU A O 1
ATOM 756 N N . ASP A 1 90 ? 13.836 0.319 6.787 1.00 97.69 90 ASP A N 1
ATOM 757 C CA . ASP A 1 90 ? 13.614 1.747 6.503 1.00 97.69 90 ASP A CA 1
ATOM 758 C C . ASP A 1 90 ? 12.467 2.368 7.317 1.00 97.69 90 ASP A C 1
ATOM 760 O O . ASP A 1 90 ? 12.524 3.543 7.689 1.00 97.69 90 ASP A O 1
ATOM 764 N N . ILE A 1 91 ? 11.423 1.591 7.623 1.00 96.88 91 ILE A N 1
ATOM 765 C CA . ILE A 1 91 ? 10.317 2.038 8.487 1.00 96.88 91 ILE A CA 1
ATOM 766 C C . ILE A 1 91 ? 10.475 1.605 9.951 1.00 96.88 91 ILE A C 1
ATOM 768 O O . ILE A 1 91 ? 9.565 1.813 10.757 1.00 96.88 91 ILE A O 1
ATOM 772 N N . ASN A 1 92 ? 11.631 1.048 10.320 1.00 97.44 92 ASN A N 1
ATOM 773 C CA . ASN A 1 92 ? 11.970 0.621 11.674 1.00 97.44 92 ASN A CA 1
ATOM 774 C C . ASN A 1 92 ? 10.926 -0.339 12.284 1.00 97.44 92 ASN A C 1
ATOM 776 O O . ASN A 1 92 ? 10.299 -0.052 13.314 1.00 97.44 92 ASN A O 1
ATOM 780 N N . VAL A 1 93 ? 10.709 -1.472 11.610 1.00 96.88 93 VAL A N 1
ATOM 781 C CA . VAL A 1 93 ? 9.912 -2.613 12.084 1.00 96.88 93 VAL A CA 1
ATOM 782 C C . VAL A 1 93 ? 10.626 -3.934 11.796 1.00 96.88 93 VAL A C 1
ATOM 784 O O . VAL A 1 93 ? 11.512 -4.015 10.952 1.00 96.88 93 VAL A O 1
ATOM 787 N N . THR A 1 94 ? 10.241 -5.011 12.483 1.00 97.69 94 THR A N 1
ATOM 788 C CA . THR A 1 94 ? 10.858 -6.319 12.226 1.00 97.69 94 THR A CA 1
ATOM 789 C C . THR A 1 94 ? 10.308 -6.948 10.936 1.00 97.69 94 THR A C 1
ATOM 791 O O . THR A 1 94 ? 9.111 -6.826 10.658 1.00 97.69 94 THR A O 1
ATOM 794 N N . PRO A 1 95 ? 11.123 -7.694 10.163 1.00 97.00 95 PRO A N 1
ATOM 795 C CA . PRO A 1 95 ? 10.639 -8.420 8.985 1.00 97.00 95 PRO A CA 1
ATOM 796 C C . PRO A 1 95 ? 9.511 -9.411 9.304 1.00 97.00 95 PRO A C 1
ATOM 798 O O . PRO A 1 95 ? 8.601 -9.596 8.501 1.00 97.00 95 PRO A O 1
ATOM 801 N N . VAL A 1 96 ? 9.540 -10.015 10.499 1.00 97.31 96 VAL A N 1
ATOM 802 C CA . VAL A 1 96 ? 8.482 -10.918 10.981 1.00 97.31 96 VAL A CA 1
ATOM 803 C C . VAL A 1 96 ? 7.166 -10.166 11.157 1.00 97.31 96 VAL A C 1
ATOM 805 O O . VAL A 1 96 ? 6.134 -10.631 10.683 1.00 97.31 96 VAL A O 1
ATOM 808 N N . PHE A 1 97 ? 7.194 -8.991 11.792 1.00 97.19 97 PHE A N 1
ATOM 809 C CA . PHE A 1 97 ? 6.003 -8.160 11.960 1.00 97.19 97 PHE A CA 1
ATOM 810 C C . PHE A 1 97 ? 5.423 -7.724 10.612 1.00 97.19 97 PHE A C 1
ATOM 812 O O . PHE A 1 97 ? 4.219 -7.845 10.402 1.00 97.19 97 PHE A O 1
ATOM 819 N N . LEU A 1 98 ? 6.278 -7.285 9.682 1.00 97.62 98 LEU A N 1
ATOM 820 C CA . LEU A 1 98 ? 5.852 -6.927 8.330 1.00 97.62 98 LEU A CA 1
ATOM 821 C C . LEU A 1 98 ? 5.196 -8.114 7.610 1.00 97.62 98 LEU A C 1
ATOM 823 O O . LEU A 1 98 ? 4.133 -7.959 7.020 1.00 97.62 98 LEU A O 1
ATOM 827 N N . SER A 1 99 ? 5.806 -9.299 7.688 1.00 96.75 99 SER A N 1
ATOM 828 C CA . SER A 1 99 ? 5.260 -10.520 7.087 1.00 96.75 99 SER A CA 1
ATOM 829 C C . SER A 1 99 ? 3.889 -10.883 7.665 1.00 96.75 99 SER A C 1
ATOM 831 O O . SER A 1 99 ? 2.987 -11.257 6.922 1.00 96.75 99 SER A O 1
ATOM 833 N N . GLN A 1 100 ? 3.698 -10.734 8.979 1.00 97.19 100 GLN A N 1
ATOM 834 C CA . GLN A 1 100 ? 2.401 -10.985 9.613 1.00 97.19 100 GLN A CA 1
ATOM 835 C C . GLN A 1 100 ? 1.311 -10.024 9.126 1.00 97.19 100 GLN A C 1
ATOM 837 O O . GLN A 1 100 ? 0.180 -10.465 8.946 1.00 97.19 100 GLN A O 1
ATOM 842 N N . ILE A 1 101 ? 1.645 -8.746 8.910 1.00 96.62 101 ILE A N 1
ATOM 843 C CA . ILE A 1 101 ? 0.704 -7.765 8.351 1.00 96.62 101 ILE A CA 1
ATOM 844 C C . ILE A 1 101 ? 0.347 -8.132 6.918 1.00 96.62 101 ILE A C 1
ATOM 846 O O . ILE A 1 101 ? -0.826 -8.251 6.597 1.00 96.62 101 ILE A O 1
ATOM 850 N N . ILE A 1 102 ? 1.355 -8.342 6.072 1.00 95.25 102 ILE A N 1
ATOM 851 C CA . ILE A 1 102 ? 1.150 -8.626 4.650 1.00 95.25 102 ILE A CA 1
ATOM 852 C C . ILE A 1 102 ? 0.302 -9.890 4.441 1.00 95.25 102 ILE A C 1
ATOM 854 O O . ILE A 1 102 ? -0.570 -9.909 3.585 1.00 95.25 102 ILE A O 1
ATOM 858 N N . ASN A 1 103 ? 0.524 -10.929 5.249 1.00 94.69 103 ASN A N 1
ATOM 859 C CA . ASN A 1 103 ? -0.217 -12.188 5.152 1.00 94.69 103 ASN A CA 1
ATOM 860 C C . ASN A 1 103 ? -1.543 -12.185 5.934 1.00 94.69 103 ASN A C 1
ATOM 862 O O . ASN A 1 103 ? -2.093 -13.254 6.194 1.00 94.69 103 ASN A O 1
ATOM 866 N N . ASN A 1 104 ? -2.041 -11.021 6.366 1.00 90.94 104 ASN A N 1
ATOM 867 C CA . ASN A 1 104 ? -3.302 -10.892 7.107 1.00 90.94 104 ASN A CA 1
ATOM 868 C C . ASN A 1 104 ? -3.371 -11.717 8.406 1.00 90.94 104 ASN A C 1
ATOM 870 O O . ASN A 1 104 ? -4.442 -11.996 8.936 1.00 90.94 104 ASN A O 1
ATOM 874 N N . HIS A 1 105 ? -2.218 -12.093 8.963 1.00 92.62 105 HIS A N 1
ATOM 875 C CA . HIS A 1 105 ? -2.124 -12.776 10.255 1.00 92.62 105 HIS A CA 1
ATOM 876 C C . HIS A 1 105 ? -2.164 -11.799 11.431 1.00 92.62 105 HIS A C 1
ATOM 878 O O . HIS A 1 105 ? -2.323 -12.214 12.580 1.00 92.62 105 HIS A O 1
ATOM 884 N N . ARG A 1 106 ? -1.962 -10.504 11.167 1.00 92.62 106 ARG A N 1
ATOM 885 C CA . ARG A 1 106 ? -1.951 -9.462 12.187 1.00 92.62 106 ARG A CA 1
ATOM 886 C C . ARG A 1 106 ? -2.398 -8.125 11.618 1.00 92.62 106 ARG A C 1
ATOM 888 O O . ARG A 1 106 ? -1.861 -7.668 10.619 1.00 92.62 106 ARG A O 1
ATOM 895 N N . GLU A 1 107 ? -3.274 -7.446 12.347 1.00 92.38 107 GLU A N 1
ATOM 896 C CA . GLU A 1 107 ? -3.645 -6.065 12.045 1.00 92.38 107 GLU A CA 1
ATOM 897 C C . GLU A 1 107 ? -2.454 -5.099 12.189 1.00 92.38 107 GLU A C 1
ATOM 899 O O . GLU A 1 107 ? -1.690 -5.187 13.168 1.00 92.38 107 GLU A O 1
ATOM 904 N N . PRO A 1 108 ? -2.287 -4.144 11.257 1.00 94.50 108 PRO A N 1
ATOM 905 C CA . PRO A 1 108 ? -1.292 -3.097 11.393 1.00 94.50 108 PRO A CA 1
ATOM 906 C C . PRO A 1 108 ? -1.625 -2.206 12.593 1.00 94.50 108 PRO A C 1
ATOM 908 O O . PRO A 1 108 ? -2.741 -1.721 12.766 1.00 94.50 108 PRO A O 1
ATOM 911 N N . LYS A 1 109 ? -0.622 -1.952 13.436 1.00 94.75 109 LYS A N 1
ATOM 912 C CA . LYS A 1 109 ? -0.746 -0.954 14.505 1.00 94.75 109 LYS A CA 1
ATOM 913 C C . LYS A 1 109 ? -0.805 0.448 13.900 1.00 94.75 109 LYS A C 1
ATOM 915 O O . LYS A 1 109 ? -0.159 0.699 12.886 1.00 94.75 109 LYS A O 1
ATOM 920 N N . GLU A 1 110 ? -1.458 1.384 14.582 1.00 94.94 110 GLU A N 1
ATOM 921 C CA . GLU A 1 110 ? -1.524 2.788 14.148 1.00 94.94 110 GLU A CA 1
ATOM 922 C C . GLU A 1 110 ? -0.133 3.372 13.848 1.00 94.94 110 GLU A C 1
ATOM 924 O O . GLU A 1 110 ? 0.087 3.944 12.784 1.00 94.94 110 GLU A O 1
ATOM 929 N N . GLU A 1 111 ? 0.851 3.115 14.716 1.00 96.62 111 GLU A N 1
ATOM 930 C CA . GLU A 1 111 ? 2.242 3.539 14.516 1.00 96.62 111 GLU A CA 1
ATOM 931 C C . GLU A 1 111 ? 2.831 3.064 13.171 1.00 96.62 111 GLU A C 1
ATOM 933 O O . GLU A 1 111 ? 3.562 3.806 12.515 1.00 96.62 111 GLU A O 1
ATOM 938 N N . PHE A 1 112 ? 2.500 1.845 12.727 1.00 97.69 112 PHE A N 1
ATOM 939 C CA . PHE A 1 112 ? 2.944 1.322 11.433 1.00 97.69 112 PHE A CA 1
ATOM 940 C C . PHE A 1 112 ? 2.332 2.110 10.273 1.00 97.69 112 PHE A C 1
ATOM 942 O O . PHE A 1 112 ? 3.041 2.461 9.332 1.00 97.69 112 PHE A O 1
ATOM 949 N N . ILE A 1 113 ? 1.038 2.429 10.353 1.00 97.06 113 ILE A N 1
ATOM 950 C CA . ILE A 1 113 ? 0.345 3.199 9.313 1.00 97.06 113 ILE A CA 1
ATOM 951 C C . ILE A 1 113 ? 0.924 4.618 9.238 1.00 97.06 113 ILE A C 1
ATOM 953 O O . ILE A 1 113 ? 1.196 5.111 8.146 1.00 97.06 113 ILE A O 1
ATOM 957 N N . LEU A 1 114 ? 1.212 5.248 10.382 1.00 97.12 114 LEU A N 1
ATOM 958 C CA . LEU A 1 114 ? 1.860 6.564 10.430 1.00 97.12 114 LEU A CA 1
ATOM 959 C C . LEU A 1 114 ? 3.266 6.539 9.809 1.00 97.12 114 LEU A C 1
ATOM 961 O O . LEU A 1 114 ? 3.611 7.413 9.010 1.00 97.12 114 LEU A O 1
ATOM 965 N N . LYS A 1 115 ? 4.068 5.512 10.119 1.00 97.75 115 LYS A N 1
ATOM 966 C CA . LYS A 1 115 ? 5.381 5.288 9.490 1.00 97.75 115 LYS A CA 1
ATOM 967 C C . LYS A 1 115 ? 5.255 5.119 7.973 1.00 97.75 115 LYS A C 1
ATOM 969 O O . LYS A 1 115 ? 6.008 5.748 7.230 1.00 97.75 115 LYS A O 1
ATOM 974 N N . LEU A 1 116 ? 4.276 4.338 7.512 1.00 97.69 116 LEU A N 1
ATOM 975 C CA . LEU A 1 116 ? 3.977 4.140 6.092 1.00 97.69 116 LEU A CA 1
ATOM 976 C C . LEU A 1 116 ? 3.569 5.449 5.401 1.00 97.69 116 LEU A C 1
ATOM 978 O O . LEU A 1 116 ? 4.071 5.743 4.316 1.00 97.69 116 LEU A O 1
ATOM 982 N N . MET A 1 117 ? 2.731 6.270 6.039 1.00 97.38 117 MET A N 1
ATOM 983 C CA . MET A 1 117 ? 2.335 7.587 5.528 1.00 97.38 117 MET A CA 1
ATOM 984 C C . MET A 1 117 ? 3.555 8.487 5.316 1.00 97.38 117 MET A C 1
ATOM 986 O O . MET A 1 117 ? 3.770 8.954 4.199 1.00 97.38 117 MET A O 1
ATOM 990 N N . ILE A 1 118 ? 4.400 8.654 6.339 1.00 96.94 118 ILE A N 1
ATOM 991 C CA . ILE A 1 118 ? 5.615 9.485 6.262 1.00 96.94 118 ILE A CA 1
ATOM 992 C C . ILE A 1 118 ? 6.577 8.956 5.194 1.00 96.94 118 ILE A C 1
ATOM 994 O O . ILE A 1 118 ? 7.147 9.724 4.415 1.00 96.94 118 ILE A O 1
ATOM 998 N N . HIS A 1 119 ? 6.778 7.639 5.157 1.00 97.12 119 HIS A N 1
ATOM 999 C CA . HIS A 1 119 ? 7.654 7.005 4.183 1.00 97.12 119 HIS A CA 1
ATOM 1000 C C . HIS A 1 119 ? 7.144 7.222 2.749 1.00 97.12 119 HIS A C 1
ATOM 1002 O O . HIS A 1 119 ? 7.906 7.640 1.876 1.00 97.12 119 HIS A O 1
ATOM 1008 N N . SER A 1 120 ? 5.844 7.026 2.515 1.00 95.69 120 SER A N 1
ATOM 1009 C CA . SER A 1 120 ? 5.223 7.257 1.209 1.00 95.69 120 SER A CA 1
ATOM 1010 C C . SER A 1 120 ? 5.279 8.719 0.778 1.00 95.69 120 SER A C 1
ATOM 1012 O O . SER A 1 120 ? 5.653 8.990 -0.356 1.00 95.69 120 SER A O 1
ATOM 1014 N N . GLU A 1 121 ? 5.033 9.677 1.672 1.00 94.69 121 GLU A N 1
ATOM 1015 C CA . GLU A 1 121 ? 5.144 11.106 1.360 1.00 94.69 121 GLU A CA 1
ATOM 1016 C C . GLU A 1 121 ? 6.540 11.460 0.824 1.00 94.69 121 GLU A C 1
ATOM 1018 O O . GLU A 1 121 ? 6.673 12.140 -0.197 1.00 94.69 121 GLU A O 1
ATOM 1023 N N . LYS A 1 122 ? 7.593 10.920 1.452 1.00 94.75 122 LYS A N 1
ATOM 1024 C CA . LYS A 1 122 ? 8.975 11.094 0.985 1.00 94.75 122 LYS A CA 1
ATOM 1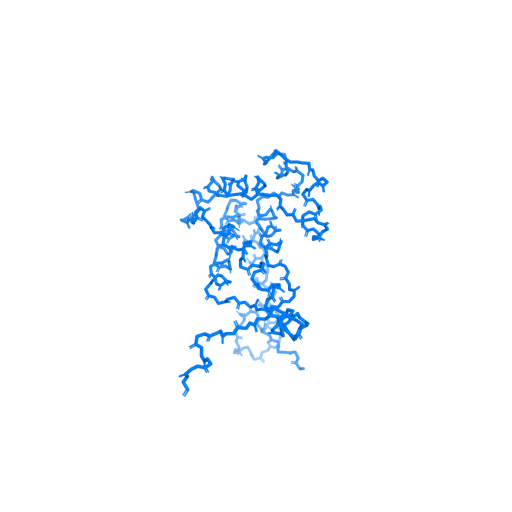025 C C . LYS A 1 122 ? 9.208 10.451 -0.381 1.00 94.75 122 LYS A C 1
ATOM 1027 O O . LYS A 1 122 ? 9.843 11.072 -1.233 1.00 94.75 122 LYS A O 1
ATOM 1032 N N . MET A 1 123 ? 8.689 9.243 -0.600 1.00 94.38 123 MET A N 1
ATOM 1033 C CA . MET A 1 123 ? 8.857 8.516 -1.863 1.00 94.38 123 MET A CA 1
ATOM 1034 C C . MET A 1 123 ? 8.106 9.165 -3.028 1.00 94.38 123 MET A C 1
ATOM 1036 O O . MET A 1 123 ? 8.627 9.219 -4.140 1.00 94.38 123 MET A O 1
ATOM 1040 N N . PHE A 1 124 ? 6.910 9.701 -2.783 1.00 94.19 124 PHE A N 1
ATOM 1041 C CA . PHE A 1 124 ? 6.076 10.322 -3.810 1.00 94.19 124 PHE A CA 1
ATOM 1042 C C . PHE A 1 124 ? 6.485 11.759 -4.153 1.00 94.19 124 PHE A C 1
ATOM 1044 O O . PHE A 1 124 ? 6.172 12.210 -5.254 1.00 94.19 124 PHE A O 1
ATOM 1051 N N . LYS A 1 125 ? 7.241 12.453 -3.286 1.00 92.94 125 LYS A N 1
ATOM 1052 C CA . LYS A 1 125 ? 7.653 13.862 -3.459 1.00 92.94 125 LYS A CA 1
ATOM 1053 C C . LYS A 1 125 ? 8.198 14.202 -4.854 1.00 92.94 125 LYS A C 1
ATOM 1055 O O . LYS A 1 125 ? 7.938 15.288 -5.358 1.00 92.94 125 LYS A O 1
ATOM 1060 N N . ASN A 1 126 ? 8.934 13.281 -5.480 1.00 85.50 126 ASN A N 1
ATOM 1061 C CA . ASN A 1 126 ? 9.548 13.474 -6.802 1.00 85.50 126 ASN A CA 1
ATOM 1062 C C . ASN A 1 126 ? 8.838 12.697 -7.929 1.00 85.50 126 ASN A C 1
ATOM 1064 O O . ASN A 1 126 ? 9.405 12.514 -9.008 1.00 85.50 126 ASN A O 1
ATOM 1068 N N . VAL A 1 127 ? 7.637 12.181 -7.666 1.00 90.75 127 VAL A N 1
ATOM 1069 C CA . VAL A 1 127 ? 6.862 11.338 -8.586 1.00 90.75 127 VAL A CA 1
ATOM 1070 C C . VAL A 1 127 ? 5.558 12.027 -8.962 1.00 90.75 127 VAL A C 1
ATOM 1072 O O . VAL A 1 127 ? 5.319 12.280 -10.140 1.00 90.75 127 VAL A O 1
ATOM 1075 N N . CYS A 1 128 ? 4.722 12.339 -7.972 1.00 90.56 128 CYS A N 1
ATOM 1076 C CA . CYS A 1 128 ? 3.447 13.025 -8.151 1.00 90.56 128 CYS A CA 1
ATOM 1077 C C . CYS A 1 128 ? 2.926 13.543 -6.805 1.00 90.56 128 CYS A C 1
ATOM 1079 O O . CYS A 1 128 ? 3.395 13.138 -5.744 1.00 90.56 128 CYS A O 1
ATOM 1081 N N . GLU A 1 129 ? 1.894 14.383 -6.837 1.00 91.75 129 GLU A N 1
ATOM 1082 C CA . GLU A 1 129 ? 1.155 14.728 -5.624 1.00 91.75 129 GLU A CA 1
ATOM 1083 C C . GLU A 1 129 ? 0.522 13.465 -5.018 1.00 91.75 129 GLU A C 1
ATOM 1085 O O . GLU A 1 129 ? -0.163 12.717 -5.720 1.00 91.75 129 GLU A O 1
ATOM 1090 N N . PHE A 1 130 ? 0.755 13.213 -3.732 1.00 93.62 130 PHE A N 1
ATOM 1091 C CA . PHE A 1 130 ? 0.178 12.092 -2.993 1.00 93.62 130 PHE A CA 1
ATOM 1092 C C . PHE A 1 130 ? -0.364 12.609 -1.666 1.00 93.62 130 PHE A C 1
ATOM 1094 O O . PHE A 1 130 ? 0.369 13.199 -0.870 1.00 93.62 130 PHE A O 1
ATOM 1101 N N . HIS A 1 131 ? -1.661 12.426 -1.426 1.00 93.25 131 HIS A N 1
ATOM 1102 C CA . HIS A 1 131 ? -2.274 12.970 -0.226 1.00 93.25 131 HIS A CA 1
ATOM 1103 C C . HIS A 1 131 ? -1.827 12.165 1.002 1.00 93.25 131 HIS A C 1
ATOM 1105 O O . HIS A 1 131 ? -2.058 10.966 1.107 1.00 93.25 131 HIS A O 1
ATOM 1111 N N . LYS A 1 132 ? -1.277 12.850 2.010 1.00 91.25 132 LYS A N 1
ATOM 1112 C CA . LYS A 1 132 ? -0.794 12.234 3.263 1.00 91.25 132 LYS A CA 1
ATOM 1113 C C . LYS A 1 132 ? -1.770 11.284 3.973 1.00 91.25 132 LYS A C 1
ATOM 1115 O O . LYS A 1 132 ? -1.331 10.431 4.729 1.00 91.25 132 LYS A O 1
ATOM 1120 N N . LYS A 1 133 ? -3.084 11.427 3.750 1.00 94.94 133 LYS A N 1
ATOM 1121 C CA . LYS A 1 133 ? -4.129 10.634 4.412 1.00 94.94 133 LYS A CA 1
ATOM 1122 C C . LYS A 1 133 ? -4.519 9.372 3.636 1.00 94.94 133 LYS A C 1
ATOM 1124 O O . LYS A 1 133 ? -5.274 8.577 4.179 1.00 94.94 133 LYS A O 1
ATOM 1129 N N . THR A 1 134 ? -4.030 9.180 2.406 1.00 96.19 134 THR A N 1
ATOM 1130 C CA . THR A 1 134 ? -4.487 8.107 1.507 1.00 96.19 134 THR A CA 1
ATOM 1131 C C . THR A 1 134 ? -4.356 6.725 2.145 1.00 96.19 134 THR A C 1
ATOM 1133 O O . THR A 1 134 ? -5.324 5.976 2.155 1.00 96.19 134 THR A O 1
ATOM 1136 N N . TRP A 1 135 ? -3.209 6.403 2.755 1.00 97.38 135 TRP A N 1
ATOM 1137 C CA . TRP A 1 135 ? -3.019 5.120 3.451 1.00 97.38 135 TRP A CA 1
ATOM 1138 C C . TRP A 1 135 ? -4.001 4.904 4.597 1.00 97.38 135 TRP A C 1
ATOM 1140 O O . TRP A 1 135 ? -4.535 3.810 4.756 1.00 97.38 135 TRP A O 1
ATOM 1150 N N . TYR A 1 136 ? -4.259 5.957 5.369 1.00 96.31 136 TYR A N 1
ATOM 1151 C CA . TYR A 1 136 ? -5.210 5.908 6.471 1.00 96.31 136 TYR A CA 1
ATOM 1152 C C . TYR A 1 136 ? -6.632 5.691 5.945 1.00 96.31 136 TYR A C 1
ATOM 1154 O O . TYR A 1 136 ? -7.339 4.814 6.422 1.00 96.31 136 TYR A O 1
ATOM 1162 N N . GLN A 1 137 ? -7.033 6.425 4.902 1.00 96.19 137 GLN A N 1
ATOM 1163 C CA . GLN A 1 137 ? -8.342 6.250 4.271 1.00 96.19 137 GLN A CA 1
ATOM 1164 C C . GLN A 1 137 ? -8.530 4.836 3.730 1.00 96.19 137 GLN A C 1
ATOM 1166 O O . GLN A 1 137 ? -9.571 4.246 3.979 1.00 96.19 137 GLN A O 1
ATOM 1171 N N . VAL A 1 138 ? -7.528 4.284 3.040 1.00 95.56 138 VAL A N 1
ATOM 1172 C CA . VAL A 1 138 ? -7.586 2.913 2.515 1.00 95.56 138 VAL A CA 1
ATOM 1173 C C . VAL A 1 138 ? -7.775 1.913 3.649 1.00 95.56 138 VAL A C 1
ATOM 1175 O O . VAL A 1 138 ? -8.664 1.076 3.571 1.00 95.56 138 VAL A O 1
ATOM 1178 N N . TYR A 1 139 ? -6.993 2.033 4.724 1.00 95.56 139 TYR A N 1
ATOM 1179 C CA . TYR A 1 139 ? -7.102 1.129 5.866 1.00 95.56 139 TYR A CA 1
ATOM 1180 C C . TYR A 1 139 ? -8.492 1.164 6.523 1.00 95.56 139 TYR A C 1
ATOM 1182 O O . TYR A 1 139 ? -9.058 0.120 6.829 1.00 95.56 139 TYR A O 1
ATOM 1190 N N . TYR A 1 140 ? -9.084 2.345 6.721 1.00 93.88 140 TYR A N 1
ATOM 1191 C CA . TYR A 1 140 ? -10.430 2.428 7.304 1.00 93.88 140 TYR A CA 1
ATOM 1192 C C . TYR A 1 140 ? -11.536 2.052 6.322 1.00 93.88 140 TYR A C 1
ATOM 1194 O O . TYR A 1 140 ? -12.555 1.512 6.745 1.00 93.88 140 TYR A O 1
ATOM 1202 N N . GLN A 1 141 ? -11.341 2.302 5.029 1.00 92.75 141 GLN A N 1
ATOM 1203 C CA . GLN A 1 141 ? -12.276 1.859 4.003 1.00 92.75 141 GLN A CA 1
ATOM 1204 C C . GLN A 1 141 ? -12.332 0.330 3.931 1.00 92.75 141 GLN A C 1
ATOM 1206 O O . GLN A 1 141 ? -13.419 -0.226 3.784 1.00 92.75 141 GLN A O 1
ATOM 1211 N N . GLU A 1 142 ? -11.199 -0.339 4.134 1.00 89.06 142 GLU A N 1
ATOM 1212 C CA . GLU A 1 142 ? -11.130 -1.792 4.283 1.00 89.06 142 GLU A CA 1
ATOM 1213 C C . GLU A 1 142 ? -11.970 -2.262 5.478 1.00 89.06 142 GLU A C 1
ATOM 1215 O O . GLU A 1 142 ? -12.854 -3.097 5.328 1.00 89.06 142 GLU A O 1
ATOM 1220 N N . LYS A 1 143 ? -11.823 -1.626 6.649 1.00 90.25 143 LYS A N 1
ATOM 1221 C CA . LYS A 1 143 ? -12.628 -1.962 7.841 1.00 90.25 143 LYS A CA 1
ATOM 1222 C C . LYS A 1 143 ? -14.121 -1.733 7.670 1.00 90.25 143 LYS A C 1
ATOM 1224 O O . LYS A 1 143 ? -14.929 -2.508 8.188 1.00 90.25 143 LYS A O 1
ATOM 1229 N N . ILE A 1 144 ? -14.500 -0.679 6.954 1.00 90.12 144 ILE A N 1
ATOM 1230 C CA . ILE A 1 144 ? -15.895 -0.464 6.570 1.00 90.12 144 ILE A CA 1
ATOM 1231 C C . ILE A 1 144 ? -16.350 -1.618 5.675 1.00 90.12 144 ILE A C 1
ATOM 1233 O O . ILE A 1 144 ? -17.426 -2.163 5.903 1.00 90.12 144 ILE A O 1
ATOM 1237 N N . SER A 1 145 ? -15.531 -2.015 4.704 1.00 87.25 145 SER A N 1
ATOM 1238 C CA . SER A 1 145 ? -15.873 -3.067 3.747 1.00 87.25 145 SER A CA 1
ATOM 1239 C C . SER A 1 145 ? -16.033 -4.434 4.412 1.00 87.25 145 SER A C 1
ATOM 1241 O O . SER A 1 145 ? -17.075 -5.055 4.218 1.00 87.25 145 SER A O 1
ATOM 1243 N N . ASP A 1 146 ? -15.117 -4.820 5.304 1.00 86.56 146 ASP A N 1
ATOM 1244 C CA . ASP A 1 146 ? -15.211 -6.019 6.156 1.00 86.56 146 ASP A CA 1
ATOM 1245 C C . ASP A 1 146 ? -16.499 -6.045 6.999 1.00 86.56 146 ASP A C 1
ATOM 1247 O O . ASP A 1 146 ? -17.176 -7.067 7.169 1.00 86.56 146 ASP A O 1
ATOM 1251 N N . THR A 1 147 ? -16.856 -4.888 7.560 1.00 88.31 147 THR A N 1
ATOM 1252 C CA . THR A 1 147 ? -18.060 -4.762 8.388 1.00 88.31 147 THR A CA 1
ATOM 1253 C C . THR A 1 147 ? -19.319 -4.894 7.533 1.00 88.31 147 THR A C 1
ATOM 1255 O O . THR A 1 147 ? -20.281 -5.544 7.940 1.00 88.31 147 THR A O 1
ATOM 1258 N N . MET A 1 148 ? -19.333 -4.294 6.342 1.00 89.69 148 MET A N 1
ATOM 1259 C CA . MET A 1 148 ? -20.496 -4.322 5.454 1.00 89.69 148 MET A CA 1
ATOM 1260 C C . MET A 1 148 ? -20.665 -5.673 4.752 1.00 89.69 148 MET A C 1
ATOM 1262 O O . MET A 1 148 ? -21.802 -6.113 4.588 1.00 89.69 148 MET A O 1
ATOM 1266 N N . SER A 1 149 ? -19.579 -6.368 4.403 1.00 86.19 149 SER A N 1
ATOM 1267 C CA . SER A 1 149 ? -19.631 -7.690 3.760 1.00 86.19 149 SER A CA 1
ATOM 1268 C C . SER A 1 149 ? -20.259 -8.760 4.662 1.00 86.19 149 SER A C 1
ATOM 1270 O O . SER A 1 149 ? -20.925 -9.677 4.182 1.00 86.19 149 SER A O 1
ATOM 1272 N N . SER A 1 150 ? -20.123 -8.609 5.983 1.00 87.19 150 SER A N 1
ATOM 1273 C CA . SER A 1 150 ? -20.706 -9.500 6.993 1.00 87.19 150 SER A CA 1
ATOM 1274 C C . SER A 1 150 ? -22.067 -9.035 7.538 1.00 87.19 150 SER A C 1
ATOM 1276 O O . SER A 1 150 ? -22.577 -9.631 8.490 1.00 87.19 150 SER A O 1
ATOM 1278 N N . GLN A 1 151 ? -22.693 -8.012 6.934 1.00 88.31 151 GLN A N 1
ATOM 1279 C CA . GLN A 1 151 ? -23.922 -7.384 7.448 1.00 88.31 151 GLN A CA 1
ATOM 1280 C C . GLN A 1 151 ? -25.061 -8.366 7.715 1.00 88.31 151 GLN A C 1
ATOM 1282 O O . GLN A 1 151 ? -25.665 -8.326 8.787 1.00 88.31 151 GLN A O 1
ATOM 1287 N N . GLU A 1 152 ? -25.314 -9.284 6.786 1.00 89.19 152 GLU A N 1
ATOM 1288 C CA . GLU A 1 152 ? -26.373 -10.293 6.917 1.00 89.19 152 GLU A CA 1
ATOM 1289 C C . GLU A 1 152 ? -26.192 -11.199 8.150 1.00 89.19 152 GLU A C 1
ATOM 1291 O O . GLU A 1 152 ? -27.161 -11.755 8.665 1.00 89.19 152 GLU A O 1
ATOM 1296 N N . GLN A 1 153 ? -24.962 -11.333 8.662 1.00 91.06 153 GLN A N 1
ATOM 1297 C CA . GLN A 1 153 ? -24.657 -12.167 9.825 1.00 91.06 153 GLN A CA 1
ATOM 1298 C C . GLN A 1 153 ? -24.887 -11.426 11.147 1.00 91.06 153 GLN A C 1
ATOM 1300 O O . GLN A 1 153 ? -25.512 -11.972 12.058 1.00 91.06 153 GLN A O 1
ATOM 1305 N N . TRP A 1 154 ? -24.388 -10.192 11.282 1.00 91.81 154 TRP A N 1
ATOM 1306 C CA . TRP A 1 154 ? -24.449 -9.466 12.558 1.00 91.81 154 TRP A CA 1
ATOM 1307 C C . TRP A 1 154 ? -25.745 -8.670 12.747 1.00 91.81 154 TRP A C 1
ATOM 1309 O O . TRP A 1 154 ? -26.216 -8.519 13.880 1.00 91.81 154 TRP A O 1
ATOM 1319 N N . ARG A 1 155 ? -26.360 -8.181 11.663 1.00 93.31 155 ARG A N 1
ATOM 1320 C CA . ARG A 1 155 ? -27.515 -7.274 11.730 1.00 93.31 155 ARG A CA 1
ATOM 1321 C C . ARG A 1 155 ? -28.719 -7.866 12.472 1.00 93.31 155 ARG A C 1
ATOM 1323 O O . ARG A 1 155 ? -29.190 -7.194 13.392 1.00 93.31 155 ARG A O 1
ATOM 1330 N N . PRO A 1 156 ? -29.179 -9.108 12.206 1.00 93.31 156 PRO A N 1
ATOM 1331 C CA . PRO A 1 156 ? -30.387 -9.638 12.849 1.00 93.31 156 PRO A CA 1
ATOM 1332 C C . PRO A 1 156 ? -30.290 -9.760 14.378 1.00 93.31 156 PRO A C 1
ATOM 1334 O O . PRO A 1 156 ? -31.308 -9.739 15.075 1.00 93.31 156 PRO A O 1
ATOM 1337 N N . GLY A 1 157 ? -29.076 -9.930 14.914 1.00 92.25 157 GLY A N 1
ATOM 1338 C CA . GLY A 1 157 ? -28.829 -10.030 16.354 1.00 92.25 157 GLY A CA 1
ATOM 1339 C C . GLY A 1 157 ? -28.762 -8.671 17.051 1.00 92.25 157 GLY A C 1
ATOM 1340 O O . GLY A 1 157 ? -29.254 -8.531 18.174 1.00 92.25 157 GLY A O 1
ATOM 1341 N N . ILE A 1 158 ? -28.173 -7.675 16.388 1.00 91.81 158 ILE A N 1
ATOM 1342 C CA . ILE A 1 158 ? -27.999 -6.323 16.933 1.00 91.81 158 ILE A CA 1
ATOM 1343 C C . ILE A 1 158 ? -29.289 -5.509 16.803 1.00 91.81 158 ILE A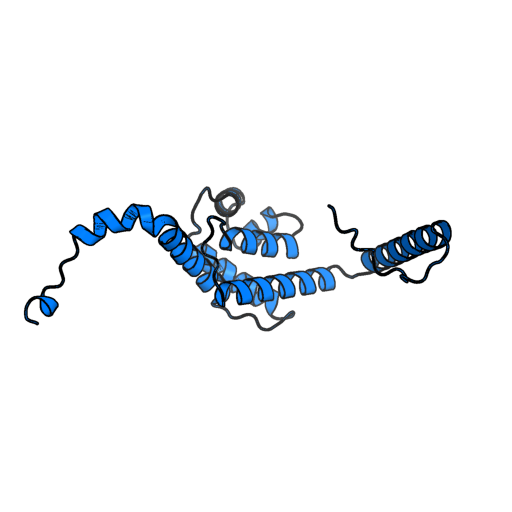 C 1
ATOM 1345 O O . ILE A 1 158 ? -29.668 -4.820 17.744 1.00 91.81 158 ILE A O 1
ATOM 1349 N N . GLU A 1 159 ? -30.012 -5.634 15.688 1.00 91.94 159 GLU A N 1
ATOM 1350 C CA . GLU A 1 159 ? -31.234 -4.863 15.416 1.00 91.94 159 GLU A CA 1
ATOM 1351 C C . GLU A 1 159 ? -32.304 -5.060 16.500 1.00 91.94 159 GLU A C 1
ATOM 1353 O O . GLU A 1 159 ? -32.931 -4.100 16.932 1.00 91.94 159 GLU A O 1
ATOM 1358 N N . LYS A 1 160 ? -32.427 -6.275 17.052 1.00 89.88 160 LYS A N 1
ATOM 1359 C CA . LYS A 1 160 ? -33.342 -6.586 18.169 1.00 89.88 160 LYS A CA 1
ATOM 1360 C C . LYS A 1 160 ? -33.029 -5.829 19.466 1.00 89.88 160 LYS A C 1
ATOM 1362 O O . LYS A 1 160 ? -33.889 -5.736 20.341 1.00 89.88 160 LYS A O 1
ATOM 1367 N N . GLN A 1 161 ? -31.797 -5.351 19.625 1.00 92.31 161 GLN A N 1
ATOM 1368 C CA . GLN A 1 161 ? -31.332 -4.615 20.804 1.00 92.31 161 GLN A CA 1
ATOM 1369 C C . GLN A 1 161 ? -31.526 -3.103 20.641 1.00 92.31 161 GLN A C 1
ATOM 1371 O O . GLN A 1 161 ? -31.507 -2.369 21.630 1.00 92.31 161 GLN A O 1
ATOM 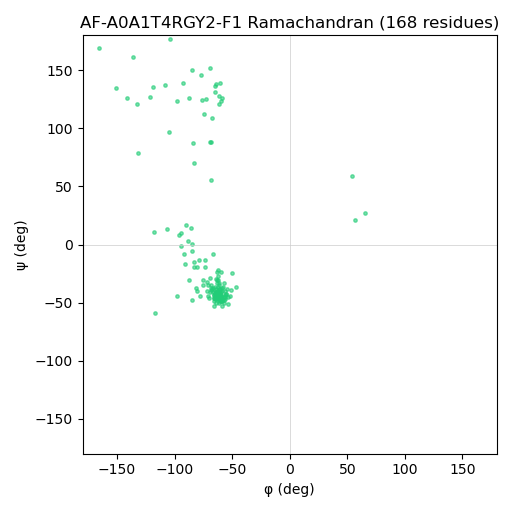1376 N N . VAL A 1 162 ? -31.734 -2.635 19.409 1.00 90.19 162 VAL A N 1
ATOM 1377 C CA . VAL A 1 162 ? -31.956 -1.227 19.092 1.00 90.19 162 VAL A CA 1
ATOM 1378 C C . VAL A 1 162 ? -33.448 -0.924 19.215 1.00 90.19 162 VAL A C 1
ATOM 1380 O O . VAL A 1 162 ? -34.286 -1.584 18.608 1.00 90.19 162 VAL A O 1
ATOM 1383 N N . LYS A 1 163 ? -33.795 0.090 20.010 1.00 88.56 163 LYS A N 1
ATOM 1384 C CA . LYS A 1 163 ? -35.168 0.594 20.143 1.00 88.56 163 LYS A CA 1
ATOM 1385 C C . LYS A 1 163 ? -35.203 2.047 19.700 1.00 88.56 163 LYS A C 1
ATOM 1387 O O . LYS A 1 163 ? -34.340 2.820 20.105 1.00 88.56 163 LYS A O 1
ATOM 1392 N N . ILE A 1 164 ? -36.212 2.421 18.918 1.00 86.12 164 ILE A N 1
ATOM 1393 C CA . ILE A 1 164 ? -36.440 3.815 18.530 1.00 86.12 164 ILE A CA 1
ATOM 1394 C C . ILE A 1 164 ? -37.619 4.336 19.347 1.00 86.12 164 ILE A C 1
ATOM 1396 O O . ILE A 1 164 ? -38.772 4.077 19.021 1.00 86.12 164 ILE A O 1
ATOM 1400 N N . SER A 1 165 ? -37.323 5.028 20.445 1.00 84.25 165 SER A N 1
ATOM 1401 C CA . SER A 1 165 ? -38.338 5.579 21.349 1.00 84.25 165 SER A CA 1
ATOM 1402 C C . SER A 1 165 ? -39.082 6.777 20.754 1.00 84.25 165 SER A C 1
ATOM 1404 O O . SER A 1 165 ? -40.267 6.931 21.013 1.00 84.25 165 SER A O 1
ATOM 1406 N N . GLU A 1 166 ? -38.423 7.587 19.920 1.00 81.50 166 GLU A N 1
ATOM 1407 C CA . GLU A 1 166 ? -39.006 8.817 19.351 1.00 81.50 166 GLU A CA 1
ATOM 1408 C C . GLU A 1 166 ? -39.958 8.580 18.161 1.00 81.50 166 GLU A C 1
ATOM 1410 O O . GLU A 1 166 ? -40.707 9.477 17.798 1.00 81.50 166 GLU A O 1
ATOM 1415 N N . LEU A 1 167 ? -39.980 7.379 17.568 1.00 62.03 167 LEU A N 1
ATOM 1416 C CA . LEU A 1 167 ? -40.928 7.010 16.498 1.00 62.03 167 LEU A CA 1
ATOM 1417 C C . LEU A 1 167 ? -42.179 6.293 17.022 1.00 62.03 167 LEU A C 1
ATOM 1419 O O . LEU A 1 167 ? -43.048 5.935 16.236 1.00 62.03 167 LEU A O 1
ATOM 1423 N N . SER A 1 168 ? -42.275 6.057 18.333 1.00 57.41 168 SER A N 1
ATOM 1424 C CA . SER A 1 168 ? -43.401 5.327 18.924 1.00 57.41 168 SER A CA 1
ATOM 1425 C C . SER A 1 168 ? -44.623 6.213 19.221 1.00 57.41 168 SER A C 1
ATOM 1427 O O . SER A 1 168 ? -45.615 5.698 19.732 1.00 57.41 168 SER A O 1
ATOM 1429 N N . GLU A 1 169 ? -44.549 7.515 18.916 1.00 55.75 169 GLU A N 1
ATOM 1430 C CA . GLU A 1 169 ? -45.608 8.516 19.146 1.00 55.75 169 GLU A CA 1
ATOM 1431 C C . GLU A 1 169 ? -46.146 9.175 17.853 1.00 55.75 169 GLU A C 1
ATOM 1433 O O . GLU A 1 169 ? -46.906 10.140 17.933 1.00 55.75 169 GLU A O 1
ATOM 1438 N N . MET A 1 170 ? -45.798 8.657 16.667 1.00 48.03 170 MET A N 1
ATOM 1439 C CA . MET A 1 170 ? -46.438 9.019 15.386 1.00 48.03 170 MET A CA 1
ATOM 1440 C C . MET A 1 170 ? -47.384 7.920 14.911 1.00 48.03 170 MET A C 1
ATOM 1442 O O . MET A 1 170 ? -48.420 8.278 14.307 1.00 48.03 170 MET A O 1
#

pLDDT: mean 88.05, std 12.91, range [32.09, 98.0]

Solvent-accessible surface area (backbone atoms only — not comparable to full-atom values): 10178 Å² total; per-residue (Å²): 134,85,80,80,78,71,85,82,62,76,88,78,60,90,45,71,70,59,48,51,52,51,46,50,53,51,51,50,57,48,51,56,51,59,73,69,54,56,68,67,59,53,31,43,51,46,50,54,51,49,50,53,52,52,51,48,42,73,73,59,69,72,68,52,96,68,65,58,49,41,54,51,50,50,54,54,45,65,41,76,40,97,46,71,55,58,53,21,54,78,61,72,48,52,52,66,60,52,49,30,34,61,68,70,74,37,84,79,50,69,69,54,54,52,41,50,31,56,52,46,48,64,67,29,69,89,65,50,93,66,69,72,56,52,66,58,51,44,49,53,50,43,54,51,22,57,53,58,62,45,35,87,72,53,45,75,68,51,56,77,73,62,79,72,74,86,71,74,82,118

Mean predicted aligned error: 8.52 Å

Foldseek 3Di:
DDPPPQDPFDPPDPDPVVSVVVSVVVVVVVVVVVVPDDLVVQLLVLLVVLQVVLVVCLVPPDLDPDLVLLVSVCSNQVSPDPDVCVVCVQLVHHPVVVVCCSVVVDPDDPSSLLSVLVVSCVVCVVRHDDDSCSSVSSSVSSVVSVCVNCCVPCVVVVVVVDDDPPVPPD

Organism: NCBI:txid413434